Protein AF-A0A2V8XP65-F1 (afdb_monomer_lite)

Structure (mmCIF, N/CA/C/O backbone):
data_AF-A0A2V8XP65-F1
#
_entry.id   AF-A0A2V8XP65-F1
#
loop_
_atom_site.group_PDB
_atom_site.id
_atom_site.type_symbol
_atom_site.label_atom_id
_atom_site.label_alt_id
_atom_site.label_comp_id
_atom_site.label_asym_id
_atom_site.label_entity_id
_atom_site.label_seq_id
_atom_site.pdbx_PDB_ins_code
_atom_site.Cartn_x
_atom_site.Cartn_y
_atom_site.Cartn_z
_atom_site.occupancy
_atom_site.B_iso_or_equiv
_atom_site.auth_seq_id
_atom_site.auth_comp_id
_atom_site.auth_asym_id
_atom_site.auth_atom_id
_atom_site.pdbx_PDB_model_num
ATOM 1 N N . GLY A 1 1 ? 11.727 -9.990 -12.024 1.00 57.28 1 GLY A N 1
ATOM 2 C CA . GLY A 1 1 ? 10.797 -8.906 -11.666 1.00 57.28 1 GLY A CA 1
ATOM 3 C C . GLY A 1 1 ? 11.311 -8.185 -10.440 1.00 57.28 1 GLY A C 1
ATOM 4 O O . GLY A 1 1 ? 11.262 -8.765 -9.372 1.00 57.28 1 GLY A O 1
ATOM 5 N N . GLY A 1 2 ? 11.831 -6.967 -10.600 1.00 72.94 2 GLY A N 1
ATOM 6 C CA . GLY A 1 2 ? 12.447 -6.177 -9.520 1.00 72.94 2 GLY A CA 1
ATOM 7 C C . GLY A 1 2 ? 11.731 -4.852 -9.243 1.00 72.94 2 GLY A C 1
ATOM 8 O O . GLY A 1 2 ? 12.376 -3.872 -8.898 1.00 72.94 2 GLY A O 1
ATOM 9 N N . LYS A 1 3 ? 10.415 -4.782 -9.480 1.00 80.31 3 LYS A N 1
ATOM 10 C CA . LYS A 1 3 ? 9.616 -3.580 -9.205 1.00 80.31 3 LYS A CA 1
ATOM 11 C C . LYS A 1 3 ? 8.912 -3.726 -7.857 1.00 80.31 3 LYS A C 1
ATOM 13 O O . LYS A 1 3 ? 8.320 -4.768 -7.588 1.00 80.31 3 LYS A O 1
ATOM 18 N N . MET A 1 4 ? 8.965 -2.675 -7.045 1.00 86.31 4 MET A N 1
ATOM 19 C CA . MET A 1 4 ? 8.323 -2.630 -5.731 1.00 86.31 4 MET A CA 1
ATOM 20 C C . MET A 1 4 ? 6.822 -2.348 -5.866 1.00 86.31 4 MET A C 1
ATOM 22 O O . MET A 1 4 ? 6.419 -1.519 -6.683 1.00 86.31 4 MET A O 1
ATOM 26 N N . PHE A 1 5 ? 6.013 -3.025 -5.051 1.00 89.56 5 PHE A N 1
ATOM 27 C CA . PHE A 1 5 ? 4.553 -2.855 -4.978 1.00 89.56 5 PHE A CA 1
ATOM 28 C C . PHE A 1 5 ? 4.066 -2.564 -3.545 1.00 89.56 5 PHE A C 1
ATOM 30 O O . PHE A 1 5 ? 3.047 -1.898 -3.355 1.00 89.56 5 PHE A O 1
ATOM 37 N N . ALA A 1 6 ? 4.815 -3.024 -2.538 1.00 90.25 6 ALA A N 1
ATOM 38 C CA . ALA A 1 6 ? 4.577 -2.776 -1.122 1.00 90.25 6 ALA A CA 1
ATOM 39 C C . ALA A 1 6 ? 5.912 -2.677 -0.367 1.00 90.25 6 ALA A C 1
ATOM 41 O O . ALA A 1 6 ? 6.906 -3.282 -0.775 1.00 90.25 6 ALA A O 1
ATOM 42 N N . LEU A 1 7 ? 5.925 -1.913 0.721 1.00 89.06 7 LEU A N 1
ATOM 43 C CA . LEU A 1 7 ? 7.076 -1.660 1.577 1.00 89.06 7 LEU A CA 1
ATOM 44 C C . LEU A 1 7 ? 6.633 -1.660 3.041 1.00 89.06 7 LEU A C 1
ATOM 46 O O . LEU A 1 7 ? 5.735 -0.917 3.424 1.00 89.06 7 LEU A O 1
ATOM 50 N N . THR A 1 8 ? 7.281 -2.475 3.865 1.00 90.00 8 THR A N 1
ATOM 51 C CA . THR A 1 8 ? 6.979 -2.595 5.295 1.00 90.00 8 THR A CA 1
ATOM 52 C C . THR A 1 8 ? 8.254 -2.312 6.081 1.00 90.00 8 THR A C 1
ATOM 54 O O . THR A 1 8 ? 9.212 -3.074 5.934 1.00 90.00 8 THR A O 1
ATOM 57 N N . PRO A 1 9 ? 8.314 -1.243 6.890 1.00 85.44 9 PRO A N 1
ATOM 58 C CA . PRO A 1 9 ? 9.434 -1.041 7.795 1.00 85.44 9 PRO A CA 1
ATOM 59 C C . PRO A 1 9 ? 9.469 -2.155 8.849 1.00 85.44 9 PRO A C 1
ATOM 61 O O . PRO A 1 9 ? 8.446 -2.539 9.417 1.00 85.44 9 PRO A O 1
ATOM 64 N N . LEU A 1 10 ? 10.663 -2.699 9.072 1.00 85.75 10 LEU A N 1
ATOM 65 C CA . LEU A 1 10 ? 10.934 -3.714 10.099 1.00 85.75 10 L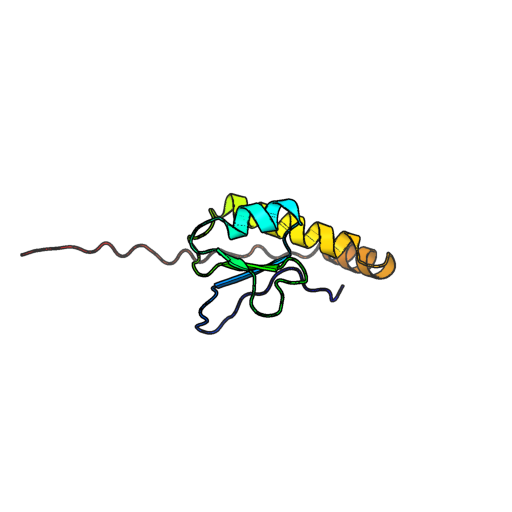EU A CA 1
ATOM 66 C C . LEU A 1 10 ? 11.276 -3.079 11.454 1.00 85.75 10 LEU A C 1
ATOM 68 O O . LEU A 1 10 ? 11.151 -3.724 12.491 1.00 85.75 10 LEU A O 1
ATOM 72 N N . GLU A 1 11 ? 11.692 -1.816 11.426 1.00 85.00 11 GLU A N 1
ATOM 73 C CA . GLU A 1 11 ? 12.008 -0.991 12.586 1.00 85.00 11 GLU A CA 1
ATOM 74 C C . GLU A 1 11 ? 10.810 -0.123 12.998 1.00 85.00 11 GLU A C 1
ATOM 76 O O . GLU A 1 11 ? 9.898 0.088 12.190 1.00 85.00 11 GLU A O 1
ATOM 81 N N . PRO A 1 12 ? 10.781 0.384 14.246 1.00 79.38 12 PRO A N 1
ATOM 82 C CA . PRO A 1 12 ? 9.744 1.307 14.691 1.00 79.38 12 PRO A CA 1
ATOM 83 C C . PRO A 1 12 ? 9.755 2.577 13.833 1.00 79.38 12 PRO A C 1
ATOM 85 O O . PRO A 1 12 ? 10.619 3.440 13.962 1.00 79.38 12 PRO A O 1
ATOM 88 N N . ALA A 1 13 ? 8.762 2.680 12.957 1.00 81.69 13 ALA A N 1
ATOM 89 C CA . ALA A 1 13 ? 8.542 3.808 12.071 1.00 81.69 13 ALA A CA 1
ATOM 90 C C . ALA A 1 13 ? 7.141 4.393 12.316 1.00 81.69 13 ALA A C 1
ATOM 92 O O . ALA A 1 13 ? 6.240 3.671 12.748 1.00 81.69 13 ALA A O 1
ATOM 93 N N . PRO A 1 14 ? 6.919 5.681 12.000 1.00 82.00 14 PRO A N 1
ATOM 94 C CA . PRO A 1 14 ? 5.600 6.313 12.108 1.00 82.00 14 PRO A CA 1
ATOM 95 C C . PRO A 1 14 ? 4.559 5.727 11.138 1.00 82.00 14 PRO A C 1
ATOM 97 O O . PRO A 1 14 ? 3.372 6.015 11.252 1.00 82.00 14 PRO A O 1
ATOM 100 N N . VAL A 1 15 ? 4.999 4.918 10.171 1.00 86.62 15 VAL A N 1
ATOM 101 C CA . VAL A 1 15 ? 4.148 4.193 9.228 1.00 86.62 15 VAL A CA 1
ATOM 102 C C . VAL A 1 15 ? 4.426 2.701 9.341 1.00 86.62 15 VAL A C 1
ATOM 104 O O . VAL A 1 15 ? 5.573 2.282 9.427 1.00 86.62 15 VAL A O 1
ATOM 107 N N . CYS A 1 16 ? 3.376 1.890 9.335 1.00 88.19 16 CYS A N 1
ATOM 108 C CA . CYS A 1 16 ? 3.449 0.437 9.429 1.00 88.19 16 CYS A CA 1
ATOM 109 C C . CYS A 1 16 ? 3.608 -0.246 8.066 1.00 88.19 16 CYS A C 1
ATOM 111 O O . CYS A 1 16 ? 4.203 -1.317 7.991 1.00 88.19 16 CYS A O 1
ATOM 113 N N . LEU A 1 17 ? 3.028 0.311 7.002 1.00 90.19 17 LEU A N 1
ATOM 114 C CA . LEU A 1 17 ? 3.017 -0.301 5.671 1.00 90.19 17 LEU A CA 1
ATOM 115 C C . LEU A 1 17 ? 2.729 0.764 4.618 1.00 90.19 17 LEU A C 1
ATOM 117 O O . LEU A 1 17 ? 1.786 1.531 4.768 1.00 90.19 17 LEU A O 1
ATOM 121 N N . SER A 1 18 ? 3.479 0.748 3.526 1.00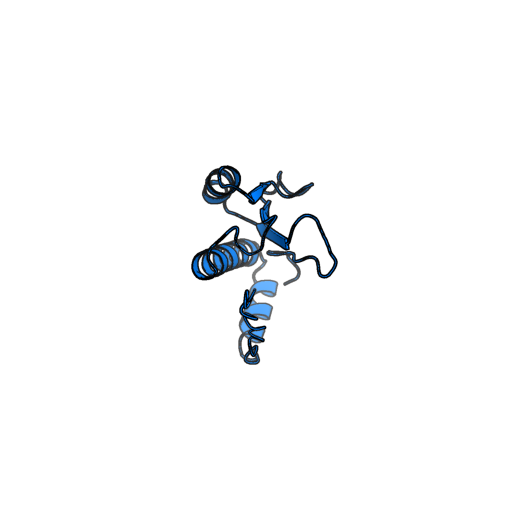 91.88 18 SER A N 1
ATOM 122 C CA . SER A 1 18 ? 3.247 1.603 2.368 1.00 91.88 18 SER A CA 1
ATOM 123 C C . SER A 1 18 ? 3.043 0.752 1.127 1.00 91.88 18 SER A C 1
ATOM 125 O O . SER A 1 18 ? 3.785 -0.201 0.898 1.00 91.88 18 SER A O 1
ATOM 127 N N . PHE A 1 19 ? 2.064 1.082 0.297 1.00 92.75 19 PHE A N 1
ATOM 128 C CA . PHE A 1 19 ? 1.819 0.361 -0.950 1.00 92.75 19 PHE A CA 1
ATOM 129 C C . PHE A 1 19 ? 1.294 1.299 -2.029 1.00 92.75 19 PHE A C 1
ATOM 131 O O . PHE A 1 19 ? 0.820 2.404 -1.759 1.00 92.75 19 PHE A O 1
ATOM 138 N N . LYS A 1 20 ? 1.417 0.856 -3.278 1.00 92.25 20 LYS A N 1
ATOM 139 C CA . LYS A 1 20 ? 0.907 1.593 -4.429 1.00 92.25 20 LYS A CA 1
ATOM 140 C C . LYS A 1 20 ? -0.605 1.391 -4.561 1.00 92.25 20 LYS A C 1
ATOM 142 O O . LYS A 1 20 ? -1.056 0.258 -4.671 1.00 92.25 20 LYS A O 1
ATOM 147 N N . ALA A 1 21 ? -1.363 2.480 -4.600 1.00 91.56 21 ALA A N 1
ATOM 148 C CA . ALA A 1 21 ? -2.801 2.464 -4.852 1.00 91.5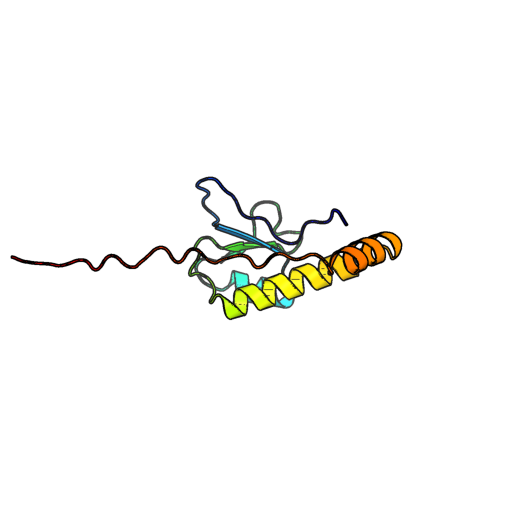6 21 ALA A CA 1
ATOM 149 C C . ALA A 1 21 ? -3.109 2.918 -6.291 1.00 91.56 21 ALA A C 1
ATOM 151 O O . ALA A 1 21 ? -2.259 3.508 -6.970 1.00 91.56 21 ALA A O 1
ATOM 152 N N . SER A 1 22 ? -4.317 2.612 -6.770 1.00 89.62 22 SER A N 1
ATOM 153 C CA . SER A 1 22 ? -4.881 3.226 -7.977 1.00 89.62 22 SER A CA 1
ATOM 154 C C . SER A 1 22 ? -5.193 4.702 -7.706 1.00 89.62 22 SER A C 1
ATOM 156 O O . SER A 1 22 ? -5.260 5.120 -6.553 1.00 89.62 22 SER A O 1
ATOM 158 N N . SER A 1 23 ? -5.383 5.511 -8.752 1.00 87.88 23 SER A N 1
ATOM 159 C CA . SER A 1 23 ? -5.760 6.925 -8.587 1.00 87.88 23 SER A CA 1
ATOM 160 C C . SER A 1 23 ? -7.036 7.102 -7.757 1.00 87.88 23 SER A C 1
ATOM 162 O O . SER A 1 23 ? -7.113 8.025 -6.954 1.00 87.88 23 SER A O 1
ATOM 164 N N . GLU A 1 24 ? -8.004 6.208 -7.962 1.00 88.56 24 GLU A N 1
ATOM 165 C CA . GLU A 1 24 ? -9.306 6.189 -7.291 1.00 88.56 24 GLU A CA 1
ATOM 166 C C . GLU A 1 24 ? -9.151 5.813 -5.813 1.00 88.56 24 GLU A C 1
ATOM 168 O O . GLU A 1 24 ? -9.410 6.638 -4.939 1.00 88.56 24 GLU A O 1
ATOM 173 N N . ASN A 1 25 ? -8.561 4.645 -5.527 1.00 89.75 25 ASN A N 1
ATOM 174 C CA . ASN A 1 25 ? -8.346 4.205 -4.147 1.00 89.75 25 ASN A CA 1
ATOM 175 C C . ASN A 1 25 ? -7.398 5.141 -3.394 1.00 89.75 25 ASN A C 1
ATOM 177 O O . ASN A 1 25 ? -7.507 5.258 -2.183 1.00 89.75 25 ASN A O 1
ATOM 181 N N . PHE A 1 26 ? -6.441 5.795 -4.063 1.00 91.69 26 PHE A N 1
ATOM 182 C CA . PHE A 1 26 ? -5.556 6.755 -3.406 1.00 91.69 26 PHE A CA 1
ATOM 183 C C . PHE A 1 26 ? -6.358 7.892 -2.771 1.00 91.69 26 PHE A C 1
ATOM 185 O O . PHE A 1 26 ? -6.147 8.161 -1.594 1.00 91.69 26 PHE A O 1
ATOM 192 N N . ALA A 1 27 ? -7.285 8.504 -3.516 1.00 89.25 27 ALA A N 1
ATOM 193 C CA . ALA A 1 27 ? -8.127 9.580 -3.001 1.00 89.25 27 ALA A CA 1
ATOM 194 C C . ALA A 1 27 ? -8.981 9.090 -1.822 1.00 89.25 27 ALA A C 1
ATOM 196 O O . ALA A 1 27 ? -8.875 9.639 -0.726 1.00 89.25 27 ALA A O 1
ATOM 197 N N . GLU A 1 28 ? -9.703 7.981 -2.009 1.00 90.75 28 GLU A N 1
ATOM 198 C CA . GLU A 1 28 ? -10.557 7.400 -0.967 1.00 90.75 28 GLU A CA 1
ATOM 199 C C . GLU A 1 28 ? -9.781 7.033 0.301 1.00 90.75 28 GLU A C 1
ATOM 201 O O . GLU A 1 28 ? -10.219 7.303 1.416 1.00 90.75 28 GLU A O 1
ATOM 206 N N . LEU A 1 29 ? -8.615 6.401 0.150 1.00 89.88 29 LEU A N 1
ATOM 207 C CA . LEU A 1 29 ? -7.810 5.957 1.279 1.00 89.88 29 LEU A CA 1
ATOM 208 C C . LEU A 1 29 ? -7.192 7.144 2.015 1.00 89.88 29 LEU A C 1
ATOM 210 O O . LEU A 1 29 ? -7.130 7.103 3.236 1.00 89.88 29 LEU A O 1
ATOM 214 N N . THR A 1 30 ? -6.766 8.203 1.319 1.00 88.62 30 THR A N 1
ATOM 215 C CA . THR A 1 30 ? -6.202 9.396 1.978 1.00 88.62 30 THR A CA 1
ATOM 216 C C . THR A 1 30 ? -7.222 10.211 2.773 1.00 88.62 30 THR A C 1
ATOM 218 O O . THR A 1 30 ? -6.822 10.974 3.647 1.00 88.62 30 THR A O 1
ATOM 221 N N . GLU A 1 31 ? -8.518 10.035 2.512 1.00 90.25 31 GLU A N 1
ATOM 222 C CA . GLU A 1 31 ? -9.593 10.637 3.310 1.00 90.25 31 GLU A CA 1
ATOM 223 C C . GLU A 1 31 ? -9.887 9.855 4.600 1.00 90.25 31 GLU A C 1
ATOM 225 O O . GLU A 1 31 ? -10.519 10.376 5.523 1.00 90.25 31 GLU A O 1
ATOM 230 N N . ARG A 1 32 ? -9.418 8.605 4.703 1.00 89.19 32 ARG A N 1
ATOM 231 C CA . ARG A 1 32 ? -9.644 7.762 5.881 1.00 89.19 32 ARG A CA 1
ATOM 232 C C . ARG A 1 32 ? -8.663 8.091 7.013 1.00 89.19 32 ARG A C 1
ATOM 234 O O . ARG A 1 32 ? -7.493 8.397 6.776 1.00 89.19 32 ARG A O 1
ATOM 241 N N . PRO A 1 33 ? -9.093 7.952 8.278 1.00 87.31 33 PRO A N 1
ATOM 242 C CA . PRO A 1 33 ? -8.212 8.155 9.419 1.00 87.31 33 PRO A CA 1
ATOM 243 C C . PRO A 1 33 ? -7.095 7.101 9.455 1.00 87.31 33 PRO A C 1
ATOM 245 O O . PRO A 1 33 ? -7.313 5.932 9.144 1.00 87.31 33 PRO A O 1
ATOM 248 N N . ASN A 1 34 ? -5.907 7.503 9.918 1.00 89.19 34 ASN A N 1
ATOM 249 C CA . ASN A 1 34 ? -4.698 6.666 10.030 1.00 89.19 34 ASN A CA 1
ATOM 250 C C . ASN A 1 34 ? -4.080 6.212 8.697 1.00 89.19 34 ASN A C 1
ATOM 252 O O . ASN A 1 34 ? -3.172 5.373 8.693 1.00 89.19 34 ASN A O 1
ATOM 256 N N . ILE A 1 35 ? -4.522 6.782 7.578 1.00 91.62 35 ILE A N 1
ATOM 257 C CA . ILE A 1 35 ? -3.897 6.605 6.273 1.00 91.62 35 ILE A CA 1
ATOM 258 C C . ILE A 1 35 ? -3.405 7.965 5.810 1.00 91.62 35 ILE A C 1
ATOM 260 O O . ILE A 1 35 ? -4.132 8.951 5.842 1.00 91.62 35 ILE A O 1
ATOM 264 N N . ILE A 1 36 ? -2.146 8.023 5.398 1.00 91.12 36 ILE A N 1
ATOM 265 C CA . ILE A 1 36 ? -1.553 9.238 4.856 1.00 91.12 36 ILE A CA 1
ATOM 266 C C . ILE A 1 36 ? -0.975 8.972 3.474 1.00 91.12 36 ILE A C 1
ATOM 268 O O . ILE A 1 36 ? -0.563 7.847 3.175 1.00 91.12 36 ILE A O 1
ATOM 272 N N . PRO A 1 37 ? -0.886 9.995 2.615 1.00 91.25 37 PRO A N 1
ATOM 273 C CA . PRO A 1 37 ? -0.048 9.902 1.433 1.00 91.25 37 PRO A CA 1
ATOM 274 C C . PRO A 1 37 ? 1.388 9.567 1.862 1.00 91.25 37 PRO A C 1
ATOM 276 O O . PRO A 1 37 ? 1.935 10.180 2.782 1.00 91.25 37 PRO A O 1
ATOM 279 N N . ALA A 1 38 ? 2.000 8.567 1.225 1.00 88.00 38 ALA A N 1
ATOM 280 C CA . ALA A 1 38 ? 3.318 8.094 1.627 1.00 88.00 38 ALA A CA 1
ATOM 281 C C . ALA A 1 38 ? 4.356 9.225 1.491 1.00 88.00 38 ALA A C 1
ATOM 283 O O . ALA A 1 38 ? 4.463 9.813 0.404 1.00 88.00 38 ALA A O 1
ATOM 284 N N . PRO A 1 39 ? 5.153 9.516 2.539 1.00 82.62 39 PRO A N 1
ATOM 285 C CA . PRO A 1 39 ? 6.207 10.521 2.461 1.00 82.62 39 PRO A CA 1
ATOM 286 C C . PRO A 1 39 ? 7.114 10.256 1.253 1.00 82.62 39 PRO A C 1
ATOM 288 O O . PRO A 1 39 ? 7.528 9.121 1.022 1.00 82.62 39 PRO A O 1
ATOM 291 N N . TYR A 1 40 ? 7.380 11.290 0.451 1.00 84.25 40 TYR A N 1
ATOM 292 C CA . TYR A 1 40 ? 8.180 11.256 -0.789 1.00 84.25 40 TYR A CA 1
ATOM 293 C C . TYR A 1 40 ? 7.603 10.445 -1.968 1.00 84.25 40 TYR A C 1
ATOM 295 O O . TYR A 1 40 ? 7.921 10.744 -3.119 1.00 84.25 40 TYR A O 1
ATOM 303 N N . LEU A 1 41 ? 6.727 9.465 -1.723 1.00 83.88 41 LEU A N 1
ATOM 304 C CA . LEU A 1 41 ? 6.160 8.578 -2.750 1.00 83.88 41 LEU A CA 1
ATOM 305 C C . LEU A 1 41 ? 4.714 8.921 -3.145 1.00 83.88 41 LEU A C 1
ATOM 307 O O . LEU A 1 41 ? 4.187 8.344 -4.097 1.00 83.88 41 LEU A O 1
ATOM 311 N N . ALA A 1 42 ? 4.091 9.899 -2.485 1.00 82.06 42 ALA A N 1
ATOM 312 C CA . ALA A 1 42 ? 2.729 10.356 -2.770 1.00 82.06 42 ALA A CA 1
ATOM 313 C C . ALA A 1 42 ? 2.503 10.733 -4.246 1.00 82.06 42 ALA A C 1
ATOM 315 O O . ALA A 1 42 ? 1.471 10.397 -4.819 1.00 82.06 42 ALA A O 1
ATOM 316 N N . ARG A 1 43 ? 3.501 11.344 -4.909 1.00 83.81 43 ARG A N 1
ATOM 317 C CA . ARG A 1 43 ? 3.432 11.694 -6.345 1.00 83.81 43 ARG A CA 1
ATOM 318 C C . ARG A 1 43 ? 3.245 10.477 -7.254 1.00 83.81 43 ARG A C 1
ATOM 320 O O . ARG A 1 43 ? 2.693 10.595 -8.340 1.00 83.81 43 ARG A O 1
ATOM 327 N N . ALA A 1 44 ? 3.708 9.310 -6.814 1.00 87.06 44 ALA A N 1
ATOM 328 C CA . ALA A 1 44 ? 3.541 8.048 -7.520 1.00 87.06 44 ALA A CA 1
ATOM 329 C C . ALA A 1 44 ? 2.294 7.271 -7.056 1.00 87.06 44 ALA A C 1
ATOM 331 O O . ALA A 1 44 ? 2.179 6.087 -7.390 1.00 87.06 44 ALA A O 1
ATOM 332 N N . GLN A 1 45 ? 1.388 7.916 -6.308 1.00 90.75 45 GLN A N 1
ATOM 333 C CA . GLN A 1 45 ? 0.145 7.350 -5.766 1.00 90.75 45 GLN A CA 1
ATOM 334 C C . GLN A 1 45 ? 0.399 6.223 -4.763 1.00 90.75 45 GLN A C 1
ATOM 336 O O . GLN A 1 45 ? -0.180 5.140 -4.836 1.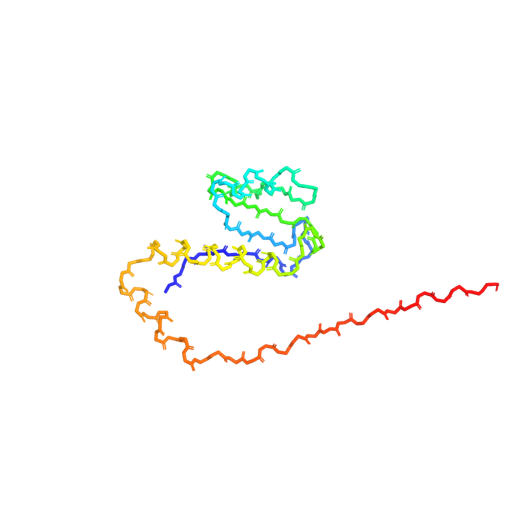00 90.75 45 GLN A O 1
ATOM 341 N N . TRP A 1 46 ? 1.337 6.456 -3.849 1.00 93.62 46 TRP A N 1
ATOM 342 C CA . TRP A 1 46 ? 1.585 5.552 -2.732 1.00 93.62 46 TRP A CA 1
ATOM 343 C C . TRP A 1 46 ? 0.893 6.068 -1.483 1.00 93.62 46 TRP A C 1
ATOM 345 O O . TRP A 1 46 ? 1.032 7.242 -1.134 1.00 93.62 46 TRP A O 1
ATOM 355 N N . VAL A 1 47 ? 0.203 5.169 -0.795 1.00 93.19 47 VAL A N 1
ATOM 356 C CA . VAL A 1 47 ? -0.394 5.413 0.519 1.00 93.19 47 VAL A CA 1
ATOM 357 C C . VAL A 1 47 ? 0.447 4.731 1.587 1.00 93.19 47 VAL A C 1
ATOM 359 O O . VAL A 1 47 ? 1.091 3.712 1.321 1.00 93.19 47 VAL A O 1
ATOM 362 N N . ALA A 1 48 ? 0.454 5.300 2.784 1.00 92.12 48 ALA A N 1
ATOM 363 C CA . ALA A 1 48 ? 1.102 4.750 3.956 1.00 92.12 48 ALA A CA 1
ATOM 364 C C . ALA A 1 48 ? 0.102 4.650 5.111 1.00 92.12 48 ALA A C 1
ATOM 366 O O . ALA A 1 48 ? -0.567 5.612 5.479 1.00 92.12 48 ALA A O 1
ATOM 367 N N . LEU A 1 49 ? 0.017 3.458 5.683 1.00 91.31 49 LEU A N 1
ATOM 368 C CA . LEU A 1 49 ? -0.781 3.133 6.853 1.00 91.31 49 LEU A CA 1
ATOM 369 C C . LEU A 1 49 ? 0.026 3.496 8.092 1.00 91.31 49 LEU A C 1
ATOM 371 O O . LEU A 1 49 ? 1.121 2.967 8.280 1.00 91.31 49 LEU A O 1
ATOM 375 N N . GLN A 1 50 ? -0.500 4.368 8.944 1.00 89.50 50 GLN A N 1
ATOM 376 C CA . GLN A 1 50 ? 0.145 4.711 10.214 1.00 89.50 50 GLN A CA 1
ATOM 377 C C . GLN A 1 50 ? -0.008 3.588 11.240 1.00 89.50 50 GLN A C 1
ATOM 379 O O . GLN A 1 50 ? 0.927 3.272 11.972 1.00 89.50 50 GLN A O 1
ATOM 384 N N . THR A 1 51 ? -1.167 2.929 11.250 1.00 85.44 51 THR A N 1
ATOM 385 C CA . THR A 1 51 ? -1.492 1.845 12.180 1.00 85.44 51 THR A CA 1
ATOM 386 C C . THR A 1 51 ? -1.838 0.563 11.427 1.00 85.44 51 THR A C 1
ATOM 388 O O . THR A 1 51 ? -2.249 0.588 10.267 1.00 85.44 51 THR A O 1
ATOM 391 N N . ARG A 1 52 ? -1.673 -0.591 12.085 1.00 80.50 52 ARG A N 1
ATOM 392 C CA . ARG A 1 52 ? -2.056 -1.896 11.513 1.00 80.50 52 ARG A CA 1
ATOM 393 C C . ARG A 1 52 ? -3.570 -2.087 11.423 1.00 80.50 52 ARG A C 1
ATOM 395 O O . ARG A 1 52 ? -4.018 -2.862 10.589 1.00 80.50 52 ARG A O 1
ATOM 402 N N . ASP A 1 53 ? -4.321 -1.365 12.247 1.00 82.19 53 ASP A N 1
ATOM 403 C CA . ASP A 1 53 ? -5.784 -1.415 12.309 1.00 82.19 53 ASP A CA 1
ATOM 404 C C . ASP A 1 53 ? -6.457 -0.365 11.407 1.00 82.19 53 ASP A C 1
ATOM 406 O O . ASP A 1 53 ? -7.676 -0.227 11.422 1.00 82.19 53 ASP A O 1
ATOM 410 N N . ALA A 1 54 ? -5.681 0.387 10.616 1.00 84.25 54 ALA A N 1
ATOM 411 C CA . ALA A 1 54 ? -6.209 1.392 9.694 1.00 84.25 54 ALA A CA 1
ATOM 412 C C . ALA A 1 54 ? -7.062 0.784 8.564 1.00 84.25 54 ALA A C 1
ATOM 414 O O . ALA A 1 54 ? -7.921 1.467 8.011 1.00 84.25 54 ALA A O 1
ATOM 415 N N . LEU A 1 55 ? -6.840 -0.492 8.227 1.00 86.94 55 LEU A N 1
ATOM 416 C CA . LEU A 1 55 ? -7.638 -1.236 7.256 1.00 86.94 55 LEU A CA 1
ATOM 417 C C . LEU A 1 55 ? -7.931 -2.652 7.762 1.00 86.94 55 LEU A C 1
ATOM 419 O O . LEU A 1 55 ? -7.053 -3.282 8.361 1.00 86.94 55 LEU A O 1
ATOM 423 N N . PRO A 1 56 ? -9.125 -3.196 7.474 1.00 89.12 56 PRO A N 1
ATOM 424 C CA . PRO A 1 56 ? -9.398 -4.598 7.719 1.00 89.12 56 PRO A CA 1
ATOM 425 C C . PRO A 1 56 ? -8.484 -5.480 6.848 1.00 89.12 56 PRO A C 1
ATOM 427 O O . PRO A 1 56 ? -8.174 -5.132 5.704 1.00 89.12 56 PRO A O 1
ATOM 430 N N . PRO A 1 57 ? -8.056 -6.648 7.359 1.00 86.56 57 PRO A N 1
ATOM 431 C CA . PRO A 1 57 ? -7.073 -7.499 6.687 1.00 86.56 57 PRO A CA 1
ATOM 432 C C . PRO A 1 57 ? -7.541 -7.993 5.311 1.00 86.56 57 PRO A C 1
ATOM 434 O O . PRO A 1 57 ? -6.721 -8.141 4.405 1.00 86.56 57 PRO A O 1
ATOM 437 N N . ASP A 1 58 ? -8.847 -8.203 5.133 1.00 88.75 58 ASP A N 1
ATOM 438 C CA . ASP A 1 58 ? -9.428 -8.647 3.863 1.00 88.75 58 ASP A CA 1
ATOM 439 C C . ASP A 1 58 ? -9.345 -7.563 2.782 1.00 88.75 58 ASP A C 1
ATOM 441 O O . ASP A 1 58 ? -9.005 -7.845 1.632 1.00 88.75 58 ASP A O 1
ATOM 445 N N . GLU A 1 59 ? -9.617 -6.310 3.155 1.00 88.81 59 GLU A N 1
ATOM 446 C CA . GLU A 1 59 ? -9.494 -5.158 2.259 1.00 88.81 59 GLU A CA 1
ATOM 447 C C . GLU A 1 59 ? -8.025 -4.897 1.930 1.00 88.81 59 GLU A C 1
ATOM 449 O O . GLU A 1 59 ? -7.664 -4.749 0.763 1.00 88.81 59 GLU A O 1
ATOM 454 N N . LEU A 1 60 ? -7.150 -4.956 2.937 1.00 89.56 60 LEU A N 1
ATOM 455 C CA . LEU A 1 60 ? -5.714 -4.803 2.741 1.00 89.56 60 LEU A CA 1
ATOM 456 C C . LEU A 1 60 ? -5.150 -5.845 1.763 1.00 89.56 60 LEU A C 1
ATOM 458 O O . LEU A 1 60 ? -4.353 -5.506 0.887 1.00 89.56 60 LEU A O 1
ATOM 462 N N . ALA A 1 61 ? -5.571 -7.107 1.876 1.00 90.06 61 ALA A N 1
ATOM 463 C CA . ALA A 1 61 ? -5.143 -8.167 0.968 1.00 90.06 61 ALA A CA 1
ATOM 464 C C . ALA A 1 61 ? -5.600 -7.920 -0.481 1.00 90.06 61 ALA A C 1
ATOM 466 O O . ALA A 1 61 ? -4.833 -8.178 -1.414 1.00 90.06 61 ALA A O 1
ATOM 467 N N . ARG A 1 62 ? -6.818 -7.394 -0.677 1.00 91.44 62 ARG A N 1
ATOM 468 C CA . ARG A 1 62 ? -7.330 -7.006 -2.003 1.00 91.44 62 ARG A CA 1
ATOM 469 C C . ARG A 1 62 ? -6.519 -5.856 -2.596 1.00 91.44 62 ARG A C 1
ATOM 471 O O . ARG A 1 62 ? -6.004 -5.993 -3.702 1.00 91.44 62 ARG A O 1
ATOM 478 N N . LEU A 1 63 ? -6.298 -4.794 -1.823 1.00 91.00 63 LEU A N 1
ATOM 479 C CA . LEU A 1 63 ? -5.516 -3.626 -2.241 1.00 91.00 63 LEU A CA 1
ATOM 480 C C . LEU A 1 63 ? -4.066 -3.987 -2.592 1.00 91.00 63 LEU A C 1
ATOM 482 O O . LEU A 1 63 ? -3.516 -3.526 -3.593 1.00 91.00 63 LEU A O 1
ATOM 486 N N . LEU A 1 64 ? -3.439 -4.863 -1.803 1.00 90.81 64 LEU A N 1
ATOM 487 C CA . LEU A 1 64 ? -2.094 -5.362 -2.092 1.00 90.81 64 LEU A CA 1
ATOM 488 C C . LEU A 1 64 ? -2.048 -6.193 -3.377 1.00 90.81 64 LEU A C 1
ATOM 490 O O . LEU A 1 64 ? -1.076 -6.103 -4.131 1.00 90.81 64 LEU A O 1
ATOM 494 N N . ARG A 1 65 ? -3.086 -6.993 -3.639 1.00 90.38 65 ARG A N 1
ATOM 495 C CA . ARG A 1 65 ? -3.198 -7.762 -4.880 1.00 90.38 65 ARG A CA 1
ATOM 496 C C . ARG A 1 65 ? -3.366 -6.845 -6.090 1.00 90.38 65 ARG A C 1
ATOM 498 O O . ARG A 1 65 ? -2.649 -7.034 -7.066 1.00 90.38 65 ARG A O 1
ATOM 505 N N . GLU A 1 66 ? -4.198 -5.814 -6.000 1.00 91.00 66 GLU A N 1
ATOM 506 C CA . GLU A 1 66 ? -4.331 -4.797 -7.054 1.00 91.00 66 GLU A CA 1
ATOM 507 C C . GLU A 1 66 ? -3.016 -4.048 -7.312 1.00 91.00 66 GLU A C 1
ATOM 509 O O . GLU A 1 66 ? -2.612 -3.869 -8.464 1.00 91.00 66 GLU A O 1
ATOM 514 N N . SER A 1 67 ? -2.299 -3.666 -6.247 1.00 90.38 67 SER A N 1
ATOM 515 C CA . SER A 1 67 ? -0.960 -3.070 -6.346 1.00 90.38 67 SER A CA 1
ATOM 516 C C . SER A 1 67 ? 0.005 -3.979 -7.113 1.00 90.38 67 SER A C 1
ATOM 518 O O . SER A 1 67 ? 0.689 -3.542 -8.049 1.00 90.38 67 SER A O 1
ATOM 520 N N . TYR A 1 68 ? 0.031 -5.266 -6.751 1.00 89.94 68 TYR A N 1
ATOM 521 C CA . TYR A 1 68 ? 0.839 -6.269 -7.433 1.00 89.94 68 TYR A CA 1
ATOM 522 C C . TYR A 1 68 ? 0.446 -6.401 -8.906 1.00 89.94 68 TYR A C 1
ATOM 524 O O . TYR A 1 68 ? 1.328 -6.354 -9.762 1.00 89.94 68 TYR A O 1
ATOM 532 N N . ASP A 1 69 ? -0.845 -6.508 -9.216 1.00 89.31 69 ASP A N 1
ATOM 533 C CA . ASP A 1 69 ? -1.336 -6.679 -10.583 1.00 89.31 69 ASP A CA 1
ATOM 534 C C . ASP A 1 69 ? -0.991 -5.463 -11.458 1.00 89.31 69 ASP A C 1
ATOM 536 O O . ASP A 1 69 ? -0.529 -5.630 -12.588 1.00 89.31 69 ASP A O 1
ATOM 540 N N . MET A 1 70 ? -1.073 -4.239 -10.923 1.00 87.38 70 MET A N 1
ATOM 541 C CA . MET A 1 70 ? -0.613 -3.022 -11.607 1.00 87.38 70 MET A CA 1
ATOM 542 C C . MET A 1 70 ? 0.888 -3.037 -11.908 1.00 87.38 70 MET A C 1
ATOM 544 O O . MET A 1 70 ? 1.331 -2.661 -13.002 1.00 87.38 70 MET A O 1
ATOM 548 N N . VAL A 1 71 ? 1.704 -3.440 -10.934 1.00 87.81 71 VAL A N 1
ATOM 549 C CA . VAL A 1 71 ? 3.160 -3.495 -11.101 1.00 87.81 71 VAL A CA 1
ATOM 550 C C . VAL A 1 71 ? 3.543 -4.610 -12.072 1.00 87.81 71 VAL A C 1
ATOM 552 O O . VAL A 1 71 ? 4.385 -4.397 -12.951 1.00 87.81 71 VAL A O 1
ATOM 555 N N . PHE A 1 72 ? 2.880 -5.760 -11.966 1.00 85.94 72 PHE A N 1
ATOM 556 C CA . PHE A 1 72 ? 3.025 -6.895 -12.865 1.00 85.94 72 PHE A CA 1
ATOM 557 C C . PHE A 1 72 ? 2.605 -6.537 -14.291 1.00 85.94 72 PHE A C 1
ATOM 559 O O . PHE A 1 72 ? 3.300 -6.894 -15.244 1.00 85.94 72 PHE A O 1
ATOM 566 N N . ALA A 1 73 ? 1.534 -5.754 -14.452 1.00 86.00 73 ALA A N 1
ATOM 567 C CA . ALA A 1 73 ? 1.077 -5.262 -15.745 1.00 86.00 73 ALA A CA 1
ATOM 568 C C . A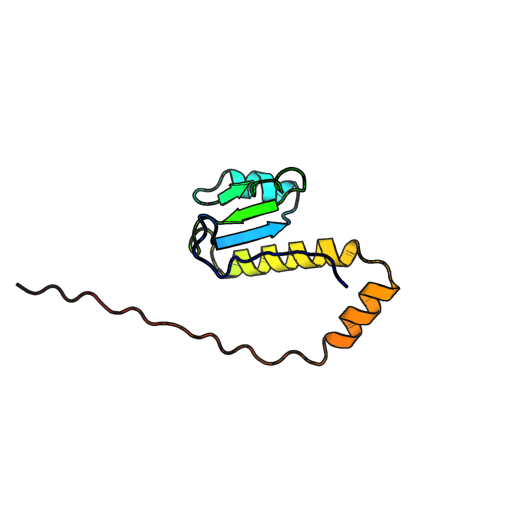LA A 1 73 ? 2.135 -4.420 -16.468 1.00 86.00 73 ALA A C 1
ATOM 570 O O . ALA A 1 73 ? 2.307 -4.533 -17.683 1.00 86.00 73 ALA A O 1
ATOM 571 N N . LYS A 1 74 ? 2.898 -3.634 -15.700 1.00 82.94 74 LYS A N 1
ATOM 572 C CA . LYS A 1 74 ? 3.987 -2.777 -16.187 1.00 82.94 74 LYS A CA 1
ATOM 573 C C . LYS A 1 74 ? 5.321 -3.506 -16.380 1.00 82.94 74 LYS A C 1
ATOM 575 O O . LYS A 1 74 ? 6.321 -2.845 -16.683 1.00 82.94 74 LYS A O 1
ATOM 580 N N . LEU A 1 75 ? 5.411 -4.815 -16.146 1.00 83.38 75 LEU A N 1
ATOM 581 C CA . LEU A 1 75 ? 6.637 -5.573 -16.402 1.00 83.38 75 LEU A CA 1
ATOM 582 C C . LEU A 1 75 ? 6.725 -5.998 -17.883 1.00 83.38 75 LEU A C 1
ATOM 584 O O . LEU A 1 75 ? 5.713 -6.375 -18.480 1.00 83.38 75 LEU A O 1
ATOM 588 N N . PRO A 1 76 ? 7.930 -5.978 -18.484 1.00 80.94 76 PRO A N 1
ATOM 589 C CA . PRO A 1 76 ? 8.148 -6.526 -19.822 1.00 80.94 76 PRO A CA 1
ATOM 590 C C . PRO A 1 76 ? 7.905 -8.044 -19.833 1.00 80.94 76 PRO A C 1
ATOM 592 O O . PRO A 1 76 ? 8.139 -8.705 -18.820 1.00 80.94 76 PRO A O 1
ATOM 595 N N . ARG A 1 77 ? 7.473 -8.602 -20.978 1.00 77.06 77 ARG A N 1
ATOM 596 C CA . ARG A 1 77 ? 7.108 -10.032 -21.139 1.00 77.06 77 ARG A CA 1
ATOM 597 C C . ARG A 1 77 ? 8.117 -10.988 -20.490 1.00 77.06 77 ARG A C 1
ATOM 599 O O . ARG A 1 77 ? 7.744 -11.722 -19.585 1.00 77.06 77 ARG A O 1
ATOM 606 N N . LYS A 1 78 ? 9.412 -10.835 -20.803 1.00 76.94 78 LYS A N 1
ATOM 607 C CA . LYS A 1 78 ? 10.504 -11.647 -20.225 1.00 76.94 78 LYS A CA 1
ATOM 608 C C . LYS A 1 78 ? 10.504 -11.687 -18.688 1.00 76.94 78 LYS A C 1
ATOM 610 O O . LYS A 1 78 ? 10.817 -12.706 -18.085 1.00 76.94 78 LYS A O 1
ATOM 615 N N . ALA A 1 79 ? 10.165 -10.574 -18.034 1.00 76.75 79 ALA A N 1
ATOM 616 C CA . ALA A 1 79 ? 10.123 -10.493 -16.576 1.00 76.75 79 ALA A CA 1
ATOM 617 C C . ALA A 1 79 ? 8.829 -11.070 -15.981 1.00 76.75 79 ALA A C 1
ATOM 619 O O . ALA A 1 79 ? 8.852 -11.504 -14.829 1.00 76.75 79 ALA A O 1
ATOM 620 N N . ARG A 1 80 ? 7.723 -11.063 -16.735 1.00 76.44 80 ARG A N 1
ATOM 621 C CA . ARG A 1 80 ? 6.452 -11.693 -16.348 1.00 76.44 80 ARG A CA 1
ATOM 622 C C . ARG A 1 80 ? 6.565 -13.212 -16.401 1.00 76.44 80 ARG A C 1
ATOM 624 O O . ARG A 1 80 ? 6.184 -13.872 -15.437 1.00 76.44 80 ARG A O 1
ATOM 631 N N . ASP A 1 81 ? 7.178 -13.737 -17.459 1.00 74.62 81 ASP A N 1
ATOM 632 C CA . ASP A 1 81 ? 7.375 -15.176 -17.658 1.00 74.62 81 ASP A CA 1
ATOM 633 C C . ASP A 1 81 ? 8.199 -15.786 -16.510 1.00 74.62 81 ASP A C 1
ATOM 635 O O . ASP A 1 81 ? 7.813 -16.803 -15.929 1.00 74.62 81 ASP A O 1
ATOM 639 N N . ALA A 1 82 ? 9.256 -15.089 -16.075 1.00 75.81 82 ALA A N 1
ATOM 640 C CA . ALA A 1 82 ? 10.076 -15.488 -14.929 1.00 75.81 82 ALA A CA 1
ATOM 641 C C . ALA A 1 82 ? 9.289 -15.564 -13.603 1.00 75.81 82 ALA A C 1
ATOM 643 O O . ALA A 1 82 ? 9.504 -16.469 -12.801 1.00 75.81 82 ALA A O 1
ATOM 644 N N . VAL A 1 83 ? 8.359 -14.633 -13.362 1.00 73.12 83 VAL A N 1
ATOM 645 C CA . VAL A 1 83 ? 7.527 -14.627 -12.144 1.00 73.12 83 VAL A CA 1
ATOM 646 C C . VAL A 1 83 ? 6.436 -15.698 -12.215 1.00 73.12 83 VAL A C 1
ATOM 648 O O . VAL A 1 83 ? 6.145 -16.343 -11.210 1.00 73.12 83 VAL A O 1
ATOM 651 N N . SER A 1 84 ? 5.864 -15.934 -13.400 1.00 66.19 84 SER A N 1
ATOM 652 C CA . SER A 1 84 ? 4.878 -17.001 -13.600 1.00 66.19 84 SER A CA 1
ATOM 653 C C . SER A 1 84 ? 5.475 -18.391 -13.355 1.00 66.19 84 SER A C 1
ATOM 655 O O . SER A 1 84 ? 4.837 -19.223 -12.714 1.00 66.19 84 SER A O 1
ATOM 657 N N . SER A 1 85 ? 6.736 -18.593 -13.748 1.00 60.41 85 SER A N 1
ATOM 658 C CA . SER A 1 85 ? 7.468 -19.847 -13.542 1.00 60.41 85 SER A CA 1
ATOM 659 C C . SER A 1 85 ? 7.815 -20.103 -12.069 1.00 60.41 85 SER A C 1
ATOM 661 O O . SER A 1 85 ? 7.965 -21.250 -11.669 1.00 60.41 85 SER A O 1
ATOM 663 N N . ALA A 1 86 ? 7.896 -19.054 -11.238 1.00 60.31 86 ALA A N 1
ATOM 664 C CA . ALA A 1 86 ? 8.184 -19.160 -9.803 1.00 60.31 86 ALA A CA 1
ATOM 665 C C . ALA A 1 86 ? 6.945 -19.480 -8.935 1.00 60.31 86 ALA A C 1
ATOM 667 O O . ALA A 1 86 ? 7.076 -19.843 -7.765 1.00 60.31 86 ALA A O 1
ATOM 668 N N . ARG A 1 87 ? 5.727 -19.361 -9.487 1.00 57.12 87 ARG A N 1
ATOM 669 C CA . ARG A 1 87 ? 4.453 -19.546 -8.761 1.00 57.12 87 ARG A CA 1
ATOM 670 C C . ARG A 1 87 ? 4.229 -20.984 -8.260 1.00 57.12 87 ARG A C 1
ATOM 672 O O . ARG A 1 87 ? 3.365 -21.200 -7.414 1.00 57.12 87 ARG A O 1
ATOM 679 N N . SER A 1 88 ? 5.023 -21.944 -8.723 1.00 50.00 88 SER A N 1
ATOM 680 C CA . SER A 1 88 ? 5.001 -23.352 -8.308 1.00 50.00 88 SER A CA 1
ATOM 681 C C . SER A 1 88 ? 5.679 -23.640 -6.955 1.00 50.00 88 SER A C 1
ATOM 683 O O . SER A 1 88 ? 5.555 -24.758 -6.466 1.00 50.00 88 SER A O 1
ATOM 685 N N . LEU A 1 89 ? 6.348 -22.669 -6.310 1.00 51.38 89 LEU A N 1
ATOM 686 C CA . LEU A 1 89 ? 7.185 -22.914 -5.116 1.00 51.38 89 LEU A CA 1
ATOM 687 C C . LEU A 1 89 ? 6.819 -22.085 -3.866 1.00 51.38 89 LEU A C 1
ATOM 689 O O . LEU A 1 89 ? 7.705 -21.719 -3.099 1.00 51.38 89 LEU A O 1
ATOM 693 N N . SER A 1 90 ? 5.549 -21.751 -3.615 1.00 45.38 90 SER A N 1
ATOM 694 C CA . SER A 1 90 ? 5.208 -20.957 -2.413 1.00 45.38 90 SER A CA 1
ATOM 695 C C . SER A 1 90 ? 5.064 -21.827 -1.147 1.00 45.38 90 SER A C 1
ATOM 697 O O . SER A 1 90 ? 4.139 -22.641 -1.087 1.00 45.38 90 SER A O 1
ATOM 699 N N . PRO A 1 91 ? 5.898 -21.648 -0.096 1.00 48.53 91 PRO A N 1
ATOM 700 C CA . PRO A 1 91 ? 5.733 -22.321 1.189 1.00 48.53 91 PRO A CA 1
ATOM 701 C C . PRO A 1 91 ? 4.627 -21.646 2.012 1.00 48.53 91 PRO A C 1
ATOM 703 O O . PRO A 1 91 ? 4.522 -20.422 2.078 1.00 48.53 91 PRO A O 1
ATOM 706 N N . LYS A 1 92 ? 3.810 -22.460 2.683 1.00 46.25 92 LYS A N 1
ATOM 707 C CA . LYS A 1 92 ? 2.695 -22.047 3.548 1.00 46.25 92 LYS A CA 1
ATOM 708 C C . LYS A 1 92 ? 3.213 -21.212 4.734 1.00 46.25 92 LYS A C 1
ATOM 710 O O . LYS A 1 92 ? 3.759 -21.765 5.690 1.00 46.25 92 LYS A O 1
ATOM 715 N N . VAL A 1 93 ? 3.049 -19.886 4.689 1.00 47.59 93 VAL A N 1
ATOM 716 C CA . VAL A 1 93 ? 3.415 -18.991 5.801 1.00 47.59 93 VAL A CA 1
ATOM 717 C C . VAL A 1 93 ? 2.463 -19.243 6.976 1.00 47.59 93 VAL A C 1
ATOM 719 O O . VAL A 1 93 ? 1.278 -18.922 6.925 1.00 47.59 93 VAL A O 1
ATOM 722 N N . ARG A 1 94 ? 2.989 -19.857 8.043 1.00 41.84 94 ARG A N 1
ATOM 723 C CA . ARG A 1 94 ? 2.319 -20.022 9.341 1.00 41.84 94 ARG A CA 1
ATOM 724 C C . ARG A 1 94 ? 2.189 -18.651 10.008 1.00 41.84 94 ARG A C 1
ATOM 726 O O . ARG A 1 94 ? 3.186 -18.087 10.451 1.00 41.84 94 ARG A O 1
ATOM 733 N N . GLY A 1 95 ? 0.968 -18.129 10.099 1.00 37.09 95 GLY A N 1
ATOM 734 C CA . GLY A 1 95 ? 0.668 -1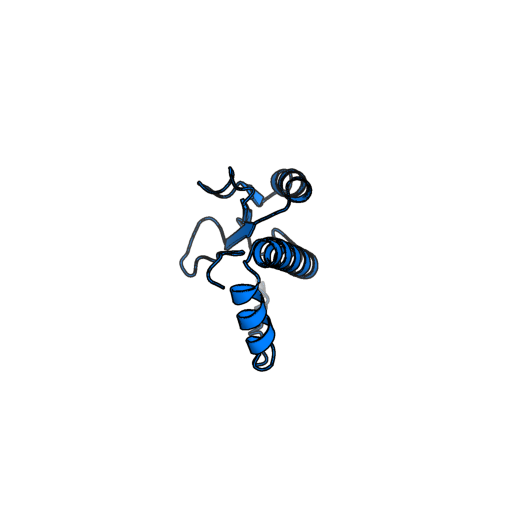6.942 10.896 1.00 37.09 95 GLY A CA 1
ATOM 735 C C . GLY A 1 95 ? 0.974 -17.191 12.375 1.00 37.09 95 GLY A C 1
ATOM 736 O O . GLY A 1 95 ? 0.402 -18.088 12.990 1.00 37.09 95 GLY A O 1
ATOM 737 N N . LYS A 1 96 ? 1.877 -16.398 12.961 1.00 37.12 96 LYS A N 1
ATOM 738 C CA . LYS A 1 96 ? 2.000 -16.276 14.418 1.00 37.12 96 LYS A CA 1
ATOM 739 C C . LYS A 1 96 ? 0.936 -15.293 14.902 1.00 37.12 96 LYS A C 1
ATOM 741 O O . LYS A 1 96 ? 1.148 -14.085 14.914 1.00 37.12 96 LYS A O 1
ATOM 746 N N . SER A 1 97 ? -0.204 -15.824 15.321 1.00 36.41 97 SER A N 1
ATOM 747 C CA . SER A 1 97 ? -1.134 -15.141 16.217 1.00 36.41 97 SER A CA 1
ATOM 748 C C . SER A 1 97 ? -0.463 -14.954 17.584 1.00 36.41 97 SER A C 1
ATOM 750 O O . SER A 1 97 ? -0.258 -15.924 18.314 1.00 36.41 97 SER A O 1
ATOM 752 N N . ALA A 1 98 ? -0.088 -13.718 17.923 1.00 38.97 98 ALA A N 1
ATOM 753 C CA . ALA A 1 98 ? 0.381 -13.350 19.259 1.00 38.97 98 ALA A CA 1
ATOM 754 C C . ALA A 1 98 ? -0.804 -12.817 20.080 1.00 38.97 98 ALA A C 1
ATOM 756 O O . ALA A 1 98 ? -1.473 -11.859 19.700 1.00 38.97 98 ALA A O 1
ATOM 757 N N . GLY A 1 99 ? -1.100 -13.540 21.159 1.00 36.06 99 GLY A N 1
ATOM 758 C CA . GLY A 1 99 ? -2.371 -13.551 21.871 1.00 36.06 99 GLY A CA 1
ATOM 759 C C . GLY A 1 99 ? -2.748 -12.286 22.643 1.00 36.06 99 GLY A C 1
ATOM 760 O O . GLY A 1 99 ? -1.925 -11.614 23.260 1.00 36.06 99 GLY A O 1
ATOM 761 N N . LYS A 1 100 ? -4.065 -12.059 22.701 1.00 36.03 100 LYS A N 1
ATOM 762 C CA . LYS A 1 100 ? -4.753 -11.231 23.698 1.00 36.03 100 LYS A CA 1
ATOM 763 C C . LYS A 1 100 ? -4.373 -11.699 25.113 1.00 36.03 100 LYS A C 1
ATOM 765 O O . LYS A 1 100 ? -4.862 -12.737 25.557 1.00 36.03 100 LYS A O 1
ATOM 770 N N . LYS A 1 101 ? -3.569 -10.935 25.862 1.00 41.91 101 LYS A N 1
ATOM 771 C CA . LYS A 1 101 ? -3.522 -11.063 27.330 1.00 41.91 101 LYS A CA 1
ATOM 772 C C . LYS A 1 101 ? -4.533 -10.100 27.950 1.00 41.91 101 LYS A C 1
ATOM 774 O O . LYS A 1 101 ? -4.356 -8.890 27.981 1.00 41.91 101 LYS A O 1
ATOM 779 N N . LYS A 1 102 ? -5.628 -10.710 28.396 1.00 39.78 102 LYS A N 1
ATOM 780 C CA . LYS A 1 102 ? -6.762 -10.161 29.138 1.00 39.78 102 LYS A CA 1
ATOM 781 C C . LYS A 1 102 ? -6.279 -9.447 30.411 1.00 39.78 102 LYS A C 1
ATOM 783 O O . LYS A 1 102 ? -5.760 -10.093 31.317 1.00 39.78 102 LYS A O 1
ATOM 788 N N . LEU A 1 103 ? -6.483 -8.132 30.473 1.00 45.44 103 LEU A N 1
ATOM 789 C CA . LEU A 1 103 ? -6.324 -7.309 31.672 1.00 45.44 103 LEU A CA 1
ATOM 790 C C . LEU A 1 103 ? -7.353 -7.755 32.724 1.00 45.44 103 LEU A C 1
ATOM 792 O O . LEU A 1 103 ? -8.556 -7.560 32.543 1.00 45.44 103 LEU A O 1
ATOM 796 N N . ARG A 1 104 ? -6.900 -8.385 33.813 1.00 45.84 104 ARG A N 1
ATOM 797 C CA . ARG A 1 104 ? -7.732 -8.634 34.998 1.00 45.84 104 ARG A CA 1
ATOM 798 C C . ARG A 1 104 ? -7.498 -7.497 35.988 1.00 45.84 104 ARG A C 1
ATOM 800 O O . ARG A 1 104 ? -6.445 -7.416 36.604 1.00 45.84 104 ARG A O 1
ATOM 807 N N . ARG A 1 105 ? -8.504 -6.628 36.106 1.00 44.72 105 ARG A N 1
ATOM 808 C CA . ARG A 1 105 ? -8.743 -5.767 37.271 1.00 44.72 105 ARG A CA 1
ATOM 809 C C . ARG A 1 105 ? -9.094 -6.638 38.485 1.00 44.72 105 ARG A C 1
ATOM 811 O O . ARG A 1 105 ? -9.967 -7.497 38.367 1.00 44.72 105 ARG A O 1
ATOM 818 N N . SER A 1 106 ? -8.501 -6.346 39.636 1.00 46.56 106 SER A N 1
ATOM 819 C CA . SER A 1 106 ? -9.035 -6.622 40.984 1.00 46.56 106 SER A CA 1
ATOM 820 C C . SER A 1 106 ? -8.238 -5.750 41.961 1.00 46.56 106 SER A C 1
ATOM 822 O O . SER A 1 106 ? -7.018 -5.859 41.956 1.00 46.56 106 SER A O 1
ATOM 824 N N . ARG A 1 107 ? -8.868 -4.681 42.468 1.00 49.84 107 ARG A N 1
ATOM 825 C CA . ARG A 1 107 ? -9.317 -4.480 43.864 1.00 49.84 107 ARG A CA 1
ATOM 826 C C . ARG A 1 107 ? -8.171 -4.174 44.815 1.00 49.84 107 ARG A C 1
ATOM 828 O O . ARG A 1 107 ? -7.352 -5.084 45.032 1.00 49.84 107 ARG A O 1
#

Foldseek 3Di:
DPDDAKDADPDDDQFGIKGAADPVVLVVLCVAPQKHQPVPCNVRRMITGRDPVSDDPVVVVVRSVVSVVVVLVPDDPVVNVVVVVCPVDDDDDDDPDDDDDDDDDDD

Sequence (107 aa):
GGKMFALTPLEPAPVCLSFKASSENFAELTERPNIIPAPYLARAQWVALQTRDALPPDELARLLRESYDMVFAKLPRKARDAVSSARSLSPKVRGKSAGKKKLRRSR

Secondary structure (DSSP, 8-state):
----SEE--SS--S-SEEEEPPHHHHHHHHTSTTEEEPTTTGGGTEEEESSTTSS-HHHHHHHHHHHHHHHHHTS-HHHHHHHHHHGGG------------------

pLDDT: mean 77.37, std 17.92, range [36.03, 93.62]

Radius of gyration: 17.19 Å; chains: 1; bounding box: 23×35×65 Å